Protein AF-A0A2T4K016-F1 (afdb_monomer_lite)

Secondary structure (DSSP, 8-state):
-HHHHHHHHHHHHHSSS--GGGHHHHHHHHHHHHHHHHHHHHTT--HHHHHHHHHHHHHHHHHHHHHHHHHHHT-

Organism: NCBI:txid1188249

Structure (mmCIF, N/CA/C/O backbone):
data_AF-A0A2T4K016-F1
#
_entry.id   AF-A0A2T4K016-F1
#
loop_
_atom_site.group_PDB
_atom_site.id
_atom_site.type_symbol
_atom_site.label_atom_id
_atom_site.label_alt_id
_atom_site.label_comp_id
_atom_site.label_asym_id
_atom_site.label_entity_id
_atom_site.label_seq_id
_atom_site.pdbx_PDB_ins_code
_atom_site.Cartn_x
_atom_site.Cartn_y
_atom_site.Cartn_z
_atom_site.occupancy
_atom_site.B_iso_or_equiv
_atom_site.auth_seq_id
_atom_site.auth_comp_id
_atom_site.auth_asym_id
_atom_site.auth_atom_id
_atom_site.pdbx_PDB_model_num
ATOM 1 N N . MET A 1 1 ? 15.001 7.968 12.135 1.00 53.66 1 MET A N 1
ATOM 2 C CA . MET A 1 1 ? 13.909 7.770 13.117 1.00 53.66 1 MET A CA 1
ATOM 3 C C . MET A 1 1 ? 13.002 8.996 13.239 1.00 53.66 1 MET A C 1
ATOM 5 O O . MET A 1 1 ? 11.825 8.771 13.459 1.00 53.66 1 MET A O 1
ATOM 9 N N . GLN A 1 2 ? 13.480 10.233 13.018 1.00 48.59 2 GLN A N 1
ATOM 10 C CA . GLN A 1 2 ? 12.640 11.450 12.985 1.00 48.59 2 GLN A CA 1
ATOM 11 C C . GLN A 1 2 ? 11.565 11.460 11.879 1.00 48.59 2 GLN A C 1
ATOM 13 O O . GLN A 1 2 ? 10.433 11.842 12.149 1.00 48.59 2 GLN A O 1
ATOM 18 N N . ASP A 1 3 ? 11.876 10.970 10.675 1.00 58.16 3 ASP A N 1
ATOM 19 C CA . ASP A 1 3 ? 10.949 11.069 9.531 1.00 58.16 3 ASP A CA 1
ATOM 20 C C . ASP A 1 3 ? 9.621 10.316 9.732 1.00 58.16 3 ASP A C 1
ATOM 22 O O . ASP A 1 3 ? 8.575 10.756 9.264 1.00 58.16 3 ASP A O 1
ATOM 26 N N . ASN A 1 4 ? 9.630 9.201 10.472 1.00 52.66 4 ASN A N 1
ATOM 27 C CA . ASN A 1 4 ? 8.407 8.434 10.743 1.00 52.66 4 ASN A CA 1
ATOM 28 C C . ASN A 1 4 ? 7.474 9.144 11.731 1.00 52.66 4 ASN A C 1
ATOM 30 O O . ASN A 1 4 ? 6.259 8.978 11.657 1.00 52.66 4 ASN A O 1
ATOM 34 N N . GLU A 1 5 ? 8.028 9.921 12.659 1.00 67.69 5 GLU A N 1
ATOM 35 C CA . GLU A 1 5 ? 7.256 10.628 13.682 1.00 67.69 5 GLU A CA 1
ATOM 36 C C . GLU A 1 5 ? 6.540 11.843 13.072 1.00 67.69 5 GLU A C 1
ATOM 38 O O . GLU A 1 5 ? 5.354 12.057 13.311 1.00 67.69 5 GLU A O 1
ATOM 43 N N . GLU A 1 6 ? 7.211 12.548 12.157 1.00 67.94 6 GLU A N 1
ATOM 44 C CA . GLU A 1 6 ? 6.637 13.665 11.400 1.00 67.94 6 GLU A CA 1
ATOM 45 C C . GLU A 1 6 ? 5.540 13.212 10.417 1.00 67.94 6 GLU A C 1
ATOM 47 O O . GLU A 1 6 ? 4.503 13.868 10.275 1.00 67.94 6 GLU A O 1
ATOM 52 N N . ILE A 1 7 ? 5.725 12.055 9.769 1.00 60.47 7 ILE A N 1
ATOM 53 C CA . ILE A 1 7 ? 4.706 11.449 8.899 1.00 60.47 7 ILE A CA 1
ATOM 54 C C . ILE A 1 7 ? 3.475 11.033 9.717 1.00 60.47 7 ILE A C 1
ATOM 56 O O . ILE A 1 7 ? 2.348 11.314 9.301 1.00 60.47 7 ILE A O 1
ATOM 60 N N . ARG A 1 8 ? 3.669 10.424 10.896 1.00 62.97 8 ARG A N 1
ATOM 61 C CA . ARG A 1 8 ? 2.575 10.067 11.817 1.00 62.97 8 ARG A CA 1
ATOM 62 C C . ARG A 1 8 ? 1.791 11.296 12.277 1.00 62.97 8 ARG A C 1
ATOM 64 O O . ARG A 1 8 ?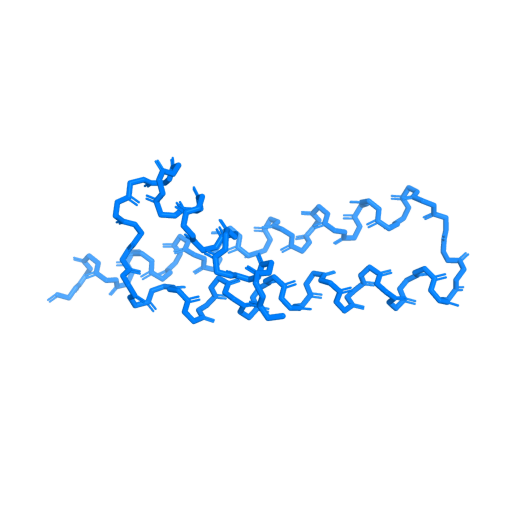 0.560 11.277 12.247 1.00 62.97 8 ARG A O 1
ATOM 71 N N . ASP A 1 9 ? 2.479 12.376 12.638 1.00 67.94 9 ASP A N 1
ATOM 72 C CA . ASP A 1 9 ? 1.844 13.619 13.081 1.00 67.94 9 ASP A CA 1
ATOM 73 C C . ASP A 1 9 ? 1.062 14.313 11.955 1.00 67.94 9 ASP A C 1
ATOM 75 O O . ASP A 1 9 ? -0.063 14.775 12.177 1.00 67.94 9 ASP A O 1
ATOM 79 N N . ARG A 1 10 ? 1.594 14.327 10.723 1.00 64.38 10 ARG A N 1
ATOM 80 C CA . ARG A 1 10 ? 0.869 14.844 9.548 1.00 64.38 10 ARG A CA 1
ATOM 81 C C . ARG A 1 10 ? -0.354 14.002 9.204 1.00 64.38 10 ARG A C 1
ATOM 83 O O . ARG A 1 10 ? -1.397 14.575 8.887 1.00 64.38 10 ARG A O 1
ATOM 90 N N . LEU A 1 11 ? -0.263 12.674 9.285 1.00 57.22 11 LEU A N 1
ATOM 91 C CA . LEU A 1 11 ? -1.405 11.783 9.051 1.00 57.22 11 LEU A CA 1
ATOM 92 C C . LEU A 1 11 ? -2.514 12.022 10.079 1.00 57.22 11 LEU A C 1
ATOM 94 O O . LEU A 1 11 ? -3.660 12.227 9.687 1.00 57.22 11 LEU A O 1
ATOM 98 N N . ARG A 1 12 ? -2.161 12.121 11.367 1.00 61.94 12 ARG A N 1
ATOM 99 C CA . ARG A 1 12 ? -3.095 12.454 12.456 1.00 61.94 12 ARG A CA 1
ATOM 100 C C . ARG A 1 12 ? -3.756 13.825 12.272 1.00 61.94 12 ARG A C 1
ATOM 102 O O . ARG A 1 12 ? -4.922 13.994 12.598 1.00 61.94 12 ARG A O 1
ATOM 109 N N . SER A 1 13 ? -3.027 14.811 11.747 1.00 61.69 13 SER A N 1
ATOM 110 C CA . SER A 1 13 ? -3.570 16.155 11.508 1.00 61.69 13 SER A CA 1
ATOM 111 C C . SER A 1 13 ? -4.473 16.244 10.273 1.00 61.69 13 SER A C 1
A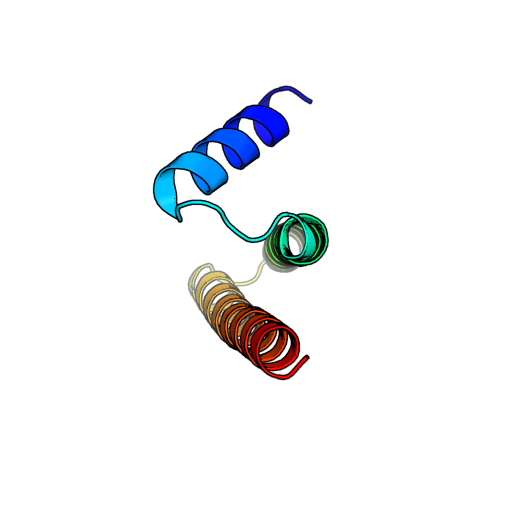TOM 113 O O . SER A 1 13 ? -5.336 17.117 10.232 1.00 61.69 13 SER A O 1
ATOM 115 N N . THR A 1 14 ? -4.250 15.411 9.252 1.00 55.22 14 THR A N 1
ATOM 116 C CA . THR A 1 14 ? -4.935 15.526 7.948 1.00 55.22 14 THR A CA 1
ATOM 117 C C . THR A 1 14 ? -6.204 14.675 7.879 1.00 55.22 14 THR A C 1
ATOM 119 O O . THR A 1 14 ? -7.145 15.043 7.185 1.00 55.22 14 THR A O 1
ATOM 122 N N . LEU A 1 15 ? -6.251 13.552 8.602 1.00 55.34 15 LEU A N 1
ATOM 123 C CA . LEU A 1 15 ? -7.354 12.584 8.543 1.00 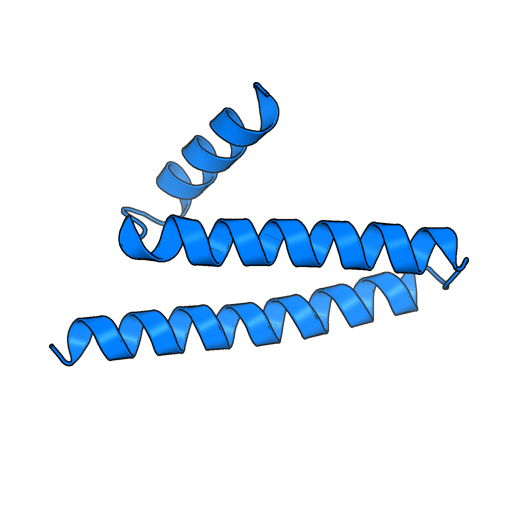55.34 15 LEU A CA 1
ATOM 124 C C . LEU A 1 15 ? -8.390 12.739 9.677 1.00 55.34 15 LEU A C 1
ATOM 126 O O . LEU A 1 15 ? -9.337 11.963 9.739 1.00 55.34 15 LEU A O 1
ATOM 130 N N . GLY A 1 16 ? -8.246 13.730 10.566 1.00 62.69 16 GLY A N 1
ATOM 131 C CA . GLY A 1 16 ? -8.936 13.705 11.863 1.00 62.69 16 GLY A CA 1
ATOM 132 C C . GLY A 1 16 ? -8.361 12.602 12.759 1.00 62.69 16 GLY A C 1
ATOM 133 O O . GLY A 1 16 ? -7.304 12.048 12.452 1.00 62.69 16 GLY A O 1
ATOM 134 N N . GLU A 1 17 ? -9.023 12.279 13.876 1.00 61.38 17 GLU A N 1
ATOM 135 C CA . GLU A 1 17 ? -8.641 11.123 14.698 1.00 61.38 17 GLU A CA 1
ATOM 136 C C . GLU A 1 17 ? -8.813 9.836 13.878 1.00 61.38 17 GLU A C 1
ATOM 138 O O . GLU A 1 17 ? -9.854 9.187 13.919 1.00 61.38 17 GLU A O 1
ATOM 143 N N . ILE A 1 18 ? -7.781 9.454 13.118 1.00 63.53 18 ILE A N 1
ATOM 144 C CA . ILE A 1 18 ? -7.636 8.082 12.642 1.00 63.53 18 ILE A CA 1
ATOM 145 C C . ILE A 1 18 ? -7.747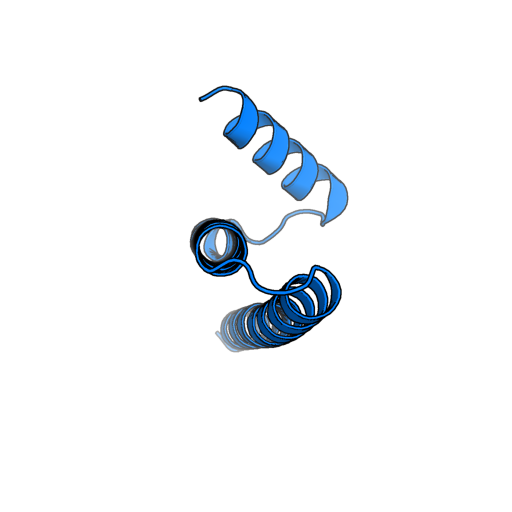 7.219 13.895 1.00 63.53 18 ILE A C 1
ATOM 147 O O . ILE A 1 18 ? -6.954 7.432 14.823 1.00 63.53 18 ILE A O 1
ATOM 151 N N . PRO A 1 19 ? -8.683 6.258 13.946 1.00 76.44 19 PRO A N 1
ATOM 152 C CA . PRO A 1 19 ? -8.764 5.352 15.072 1.00 76.44 19 PRO A CA 1
ATOM 153 C C . PRO A 1 19 ? -7.377 4.770 15.332 1.00 76.44 19 PRO A C 1
ATOM 155 O O . PRO A 1 19 ? -6.781 4.170 14.440 1.00 76.44 19 PRO A O 1
ATOM 158 N N . THR A 1 20 ? -6.838 4.948 16.541 1.00 80.94 20 THR A N 1
ATOM 159 C CA . THR A 1 20 ? -5.470 4.516 16.887 1.00 80.94 20 THR A CA 1
ATOM 160 C C . THR A 1 20 ? -5.247 3.030 16.574 1.00 80.94 20 THR A C 1
ATOM 162 O O . THR A 1 20 ? -4.136 2.608 16.266 1.00 80.94 20 THR A O 1
ATOM 165 N N . ALA A 1 21 ? -6.326 2.239 16.584 1.00 81.69 21 ALA A N 1
ATOM 166 C CA . ALA A 1 21 ? -6.344 0.833 16.195 1.00 81.69 21 ALA A CA 1
ATOM 167 C C . ALA A 1 21 ? -5.987 0.569 14.716 1.00 81.69 21 ALA A C 1
ATOM 169 O O . ALA A 1 21 ? -5.550 -0.534 14.399 1.00 81.69 21 ALA A O 1
ATOM 170 N N . LEU A 1 22 ? -6.139 1.551 13.821 1.00 84.44 22 LEU A N 1
ATOM 171 C CA . LEU A 1 22 ? -5.778 1.451 12.403 1.00 84.44 22 LEU A CA 1
ATOM 172 C C . LEU A 1 22 ? -4.330 1.857 12.120 1.00 84.44 22 LEU A C 1
ATOM 174 O O . LEU A 1 22 ? -3.813 1.520 11.056 1.00 84.44 22 LEU A O 1
ATOM 178 N N . LEU A 1 23 ? -3.641 2.528 13.051 1.00 85.06 23 LEU A N 1
ATOM 179 C CA . LEU A 1 23 ? -2.245 2.934 12.848 1.00 85.06 23 LEU A CA 1
ATOM 180 C C . LEU A 1 23 ? -1.323 1.754 12.490 1.00 85.06 23 LEU A C 1
ATOM 182 O O . LEU A 1 23 ? -0.590 1.881 11.511 1.00 85.06 23 LEU A O 1
ATOM 186 N N . PRO A 1 24 ? -1.389 0.582 13.159 1.00 87.81 24 PRO A N 1
ATOM 187 C CA . PRO A 1 24 ? -0.562 -0.563 12.775 1.00 87.81 24 PRO A CA 1
ATOM 188 C C . PRO A 1 24 ? -0.844 -1.067 11.353 1.00 87.81 24 PRO A C 1
ATOM 190 O O . PRO A 1 24 ? 0.063 -1.531 10.662 1.00 87.81 24 PRO A O 1
ATOM 193 N N . LEU A 1 25 ? -2.101 -0.980 10.904 1.00 88.69 25 LEU A N 1
ATOM 194 C CA . LEU A 1 25 ? -2.501 -1.3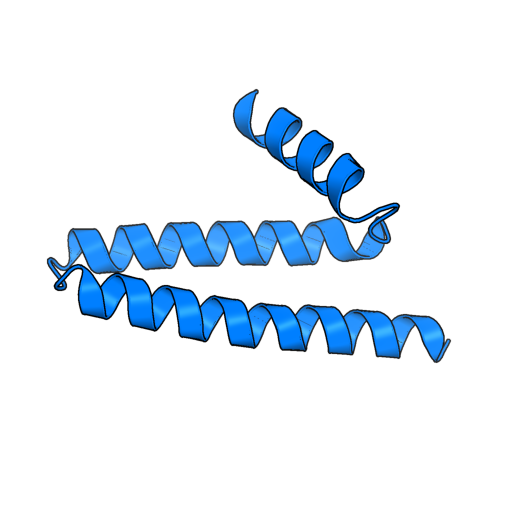78 9.556 1.00 88.69 25 LEU A CA 1
ATOM 195 C C . LEU A 1 25 ? -1.927 -0.410 8.513 1.00 88.69 25 LEU A C 1
ATOM 197 O O . LEU A 1 25 ? -1.323 -0.849 7.535 1.00 88.69 25 LEU A O 1
ATOM 201 N N . ILE A 1 26 ? -2.061 0.896 8.758 1.00 87.31 26 ILE A N 1
ATOM 202 C CA . ILE A 1 26 ? -1.541 1.960 7.889 1.00 87.31 26 ILE A CA 1
ATOM 203 C C . ILE A 1 26 ? -0.014 1.887 7.784 1.00 87.31 26 ILE A C 1
ATOM 205 O O . ILE A 1 26 ? 0.527 1.978 6.684 1.00 87.31 26 ILE A O 1
ATOM 209 N N . GLU A 1 27 ? 0.687 1.673 8.897 1.00 89.06 27 GLU A N 1
ATOM 210 C CA . GLU A 1 27 ? 2.148 1.531 8.907 1.00 89.06 27 GLU A CA 1
ATOM 211 C C . GLU A 1 27 ? 2.603 0.335 8.069 1.00 89.06 27 GLU A C 1
ATOM 213 O O . GLU A 1 27 ? 3.474 0.470 7.210 1.00 89.06 27 GLU A O 1
ATOM 218 N N . ARG A 1 28 ? 1.939 -0.817 8.224 1.00 92.25 28 ARG A N 1
ATOM 219 C CA . ARG A 1 28 ? 2.209 -2.000 7.396 1.00 92.25 28 ARG A CA 1
ATOM 220 C C . ARG A 1 28 ? 1.984 -1.721 5.906 1.00 92.25 28 ARG A C 1
ATOM 222 O O . ARG A 1 28 ? 2.762 -2.174 5.071 1.00 92.25 28 ARG A O 1
ATOM 229 N N . HIS A 1 29 ? 0.927 -0.991 5.559 1.00 93.38 29 HIS A N 1
ATOM 230 C CA . HIS A 1 29 ? 0.643 -0.600 4.177 1.00 93.38 29 HIS A CA 1
ATOM 231 C C . HIS A 1 29 ? 1.727 0.317 3.593 1.00 93.38 29 HIS A C 1
ATOM 233 O O . HIS A 1 29 ? 2.141 0.131 2.449 1.00 93.38 29 HIS A O 1
ATOM 239 N N . GLN A 1 30 ? 2.242 1.261 4.383 1.00 90.31 30 GLN A N 1
ATOM 240 C CA . GLN A 1 30 ? 3.350 2.128 3.973 1.00 90.31 30 GLN A CA 1
ATOM 241 C C . GLN A 1 30 ? 4.647 1.346 3.751 1.00 90.31 30 GLN A C 1
ATOM 243 O O . GLN A 1 30 ? 5.314 1.550 2.734 1.00 90.31 30 GLN A O 1
ATOM 248 N N . ASP A 1 31 ? 4.977 0.418 4.650 1.00 93.38 31 ASP A N 1
ATOM 249 C CA . ASP A 1 31 ? 6.152 -0.445 4.502 1.00 93.38 31 ASP A CA 1
ATOM 250 C C . ASP A 1 31 ? 6.057 -1.317 3.241 1.00 93.38 31 ASP A C 1
ATOM 252 O O . ASP A 1 31 ? 7.027 -1.431 2.487 1.00 93.38 31 ASP A O 1
ATOM 256 N N . ASN A 1 32 ? 4.874 -1.871 2.957 1.00 93.50 32 ASN A N 1
ATOM 257 C CA . ASN A 1 32 ? 4.627 -2.657 1.747 1.00 93.50 32 ASN A CA 1
ATOM 258 C C . ASN A 1 32 ? 4.788 -1.822 0.470 1.00 93.50 32 ASN A C 1
ATOM 260 O O . ASN A 1 32 ? 5.429 -2.274 -0.480 1.00 93.50 32 ASN A O 1
ATOM 264 N N . LEU A 1 33 ? 4.246 -0.599 0.448 1.00 94.38 33 LEU A N 1
ATOM 265 C CA . LEU A 1 33 ? 4.408 0.326 -0.676 1.00 94.38 33 LEU A CA 1
ATOM 266 C C . LEU A 1 33 ? 5.881 0.671 -0.905 1.00 94.38 33 LEU A C 1
ATOM 268 O O . LEU A 1 33 ? 6.353 0.632 -2.043 1.00 94.38 33 LEU A O 1
ATOM 272 N N . ARG A 1 34 ? 6.626 0.957 0.170 1.00 94.38 34 ARG A N 1
ATOM 273 C CA . ARG A 1 34 ? 8.063 1.238 0.081 1.00 94.38 34 ARG A CA 1
ATOM 274 C C . ARG A 1 34 ? 8.818 0.046 -0.503 1.00 94.38 34 ARG A C 1
ATOM 276 O O . ARG A 1 34 ? 9.582 0.217 -1.452 1.00 94.38 34 ARG A O 1
ATOM 283 N N . LEU A 1 35 ? 8.565 -1.157 0.014 1.00 96.19 35 LEU A N 1
ATOM 284 C CA . LEU A 1 35 ? 9.207 -2.384 -0.456 1.00 96.19 35 LEU A CA 1
ATOM 285 C C . LEU A 1 35 ? 8.887 -2.678 -1.928 1.00 96.19 35 LEU A C 1
ATOM 287 O O . LEU A 1 35 ? 9.783 -3.065 -2.680 1.00 96.19 35 LEU A O 1
ATOM 291 N N . LEU A 1 36 ? 7.637 -2.475 -2.355 1.00 95.75 36 LEU A N 1
ATOM 292 C CA . LEU A 1 36 ? 7.227 -2.657 -3.747 1.00 95.75 36 LEU A CA 1
ATOM 293 C C . LEU A 1 36 ? 8.005 -1.716 -4.671 1.00 95.75 36 LEU A C 1
ATOM 295 O O . LEU A 1 36 ? 8.610 -2.170 -5.642 1.00 95.75 36 LEU A O 1
ATOM 299 N N . VAL A 1 37 ? 8.036 -0.421 -4.349 1.00 95.62 37 VAL A N 1
ATOM 300 C CA . VAL A 1 37 ? 8.749 0.586 -5.146 1.00 95.62 37 VAL A CA 1
ATOM 301 C C . VAL A 1 37 ? 10.242 0.272 -5.222 1.00 95.62 37 VAL A C 1
ATOM 303 O O . VAL A 1 37 ? 10.816 0.279 -6.311 1.00 95.62 37 VAL A O 1
ATOM 306 N N . GLU A 1 38 ? 10.879 -0.045 -4.092 1.00 97.06 38 GLU A N 1
ATOM 307 C CA . GLU A 1 38 ? 12.294 -0.430 -4.051 1.00 97.06 38 GLU A CA 1
ATOM 308 C C . GLU A 1 38 ? 12.576 -1.668 -4.912 1.00 97.06 38 GLU A C 1
ATOM 310 O O . GLU A 1 38 ? 13.558 -1.696 -5.660 1.00 97.06 38 GLU A O 1
ATOM 315 N N . THR A 1 39 ? 11.703 -2.674 -4.843 1.00 97.88 39 THR A N 1
ATOM 316 C CA . THR A 1 39 ? 11.845 -3.929 -5.592 1.00 97.88 39 THR A CA 1
ATOM 317 C C . THR A 1 39 ? 11.707 -3.701 -7.091 1.00 97.88 39 THR A C 1
ATOM 319 O O . 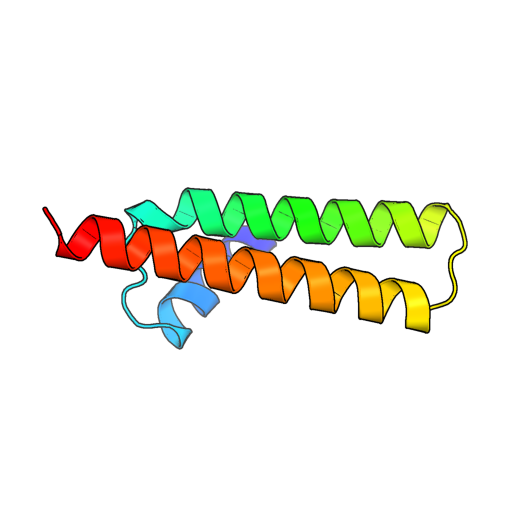THR A 1 39 ? 12.560 -4.149 -7.860 1.00 97.88 39 THR A O 1
ATOM 322 N N . LEU A 1 40 ? 10.678 -2.965 -7.517 1.00 97.00 40 LEU A N 1
ATOM 323 C CA . LEU A 1 40 ? 10.434 -2.708 -8.934 1.00 97.00 40 LEU A CA 1
ATOM 324 C C . LEU A 1 40 ? 11.525 -1.825 -9.551 1.00 97.00 40 LEU A C 1
ATOM 326 O O . LEU A 1 40 ? 11.990 -2.108 -10.656 1.00 97.00 40 LEU A O 1
ATOM 330 N N . ASN A 1 41 ? 11.989 -0.808 -8.818 1.00 96.25 41 ASN A N 1
ATOM 331 C CA . ASN A 1 41 ? 13.110 0.025 -9.251 1.00 96.25 41 ASN A CA 1
ATOM 332 C C . ASN A 1 41 ? 14.403 -0.792 -9.373 1.00 96.25 41 ASN A C 1
ATOM 334 O O . ASN A 1 41 ? 15.126 -0.652 -10.358 1.00 96.25 41 ASN A O 1
ATOM 338 N N . ARG A 1 42 ? 14.692 -1.681 -8.411 1.00 97.56 42 ARG A N 1
ATOM 339 C CA . ARG A 1 42 ? 15.878 -2.555 -8.460 1.00 97.56 42 ARG A CA 1
ATOM 340 C C . ARG A 1 42 ? 15.826 -3.541 -9.627 1.00 97.56 42 ARG A C 1
ATOM 342 O O . ARG A 1 42 ? 16.866 -3.842 -10.205 1.00 97.56 42 ARG A O 1
ATOM 349 N N . ALA A 1 43 ? 14.638 -4.025 -9.977 1.00 97.50 43 ALA A N 1
ATOM 350 C CA . ALA A 1 43 ? 14.420 -4.882 -11.139 1.00 97.50 43 ALA A CA 1
ATOM 351 C C . ALA A 1 43 ? 14.475 -4.120 -12.481 1.00 97.50 43 ALA A C 1
ATOM 353 O O . ALA A 1 43 ? 14.438 -4.747 -13.537 1.00 97.50 43 ALA A O 1
ATOM 354 N N . GLY A 1 44 ? 14.592 -2.787 -12.459 1.00 97.38 44 GLY A N 1
ATOM 355 C CA . GLY A 1 44 ? 14.698 -1.966 -13.664 1.00 97.38 44 GLY A CA 1
ATOM 356 C C . GLY A 1 44 ? 13.378 -1.804 -14.417 1.00 97.38 44 GLY A C 1
ATOM 357 O O . GLY A 1 44 ? 13.394 -1.578 -15.628 1.00 97.38 44 GLY A O 1
ATOM 358 N N . HIS A 1 45 ? 12.234 -1.932 -13.734 1.00 97.44 45 HIS A N 1
ATOM 359 C CA . HIS A 1 45 ? 10.941 -1.712 -14.375 1.00 97.44 45 HIS A CA 1
ATOM 360 C C . HIS A 1 45 ? 10.768 -0.250 -14.825 1.00 97.44 45 HIS A C 1
ATOM 362 O O . HIS A 1 45 ? 11.259 0.669 -14.163 1.00 97.44 45 HIS A O 1
ATOM 368 N N . PRO A 1 46 ? 10.035 -0.007 -15.928 1.00 97.31 46 PRO A N 1
ATOM 369 C CA . PRO A 1 46 ? 9.726 1.345 -16.373 1.00 97.31 46 PRO A CA 1
ATOM 370 C C . PRO A 1 46 ? 8.951 2.138 -15.308 1.00 97.31 46 PRO A C 1
ATOM 372 O O . PRO A 1 46 ? 8.094 1.560 -14.634 1.00 97.31 46 PRO A O 1
ATOM 375 N N . PRO A 1 47 ? 9.150 3.467 -15.207 1.00 94.56 47 PRO A N 1
ATOM 376 C CA . PRO A 1 47 ? 8.448 4.302 -14.231 1.00 94.56 47 PRO A CA 1
ATOM 377 C C . PRO A 1 47 ? 6.922 4.176 -14.278 1.00 94.56 47 PRO A C 1
ATOM 379 O O . PRO A 1 47 ? 6.273 4.246 -13.239 1.00 94.56 47 PRO A O 1
ATOM 382 N N . ASP A 1 48 ? 6.344 3.975 -15.463 1.00 96.69 48 ASP A N 1
ATOM 383 C CA . ASP A 1 48 ? 4.893 3.845 -15.619 1.00 96.69 48 ASP A CA 1
ATOM 384 C C . ASP A 1 48 ? 4.364 2.550 -14.985 1.00 96.69 48 ASP A C 1
ATOM 386 O O . ASP A 1 48 ? 3.356 2.594 -14.285 1.00 96.69 48 ASP A O 1
ATOM 390 N N . VAL A 1 49 ? 5.105 1.442 -15.110 1.00 94.88 49 VAL A N 1
ATOM 391 C CA . VAL A 1 49 ? 4.781 0.157 -14.462 1.00 94.88 49 VAL A CA 1
ATOM 392 C C . VAL A 1 49 ? 4.876 0.275 -12.941 1.00 94.88 49 VAL A C 1
ATOM 394 O O . VAL A 1 49 ? 4.025 -0.245 -12.220 1.00 94.88 49 VAL A O 1
ATOM 397 N N . VAL A 1 50 ? 5.885 0.995 -12.434 1.00 95.56 50 VAL A N 1
ATOM 398 C CA . VAL A 1 50 ? 6.014 1.263 -10.993 1.00 95.56 50 VAL A CA 1
ATOM 399 C C . VAL A 1 50 ? 4.817 2.070 -10.489 1.00 95.56 50 VAL A C 1
ATOM 401 O O . VAL A 1 50 ? 4.231 1.718 -9.469 1.00 95.56 50 VAL A O 1
ATOM 404 N N . ARG A 1 51 ? 4.419 3.131 -11.206 1.00 95.56 51 ARG A N 1
ATOM 405 C CA . ARG A 1 51 ? 3.267 3.966 -10.824 1.00 95.56 51 ARG A CA 1
ATOM 406 C C . ARG A 1 51 ? 1.949 3.197 -10.856 1.00 95.56 51 ARG A C 1
ATOM 408 O O . ARG A 1 51 ? 1.136 3.398 -9.959 1.00 95.56 51 ARG A O 1
ATOM 415 N N . GLU A 1 52 ? 1.736 2.358 -11.865 1.00 97.06 52 GLU A N 1
ATOM 416 C CA . GLU A 1 52 ? 0.549 1.504 -11.969 1.00 97.06 52 GLU A CA 1
ATOM 417 C C . GLU A 1 52 ? 0.484 0.525 -10.792 1.00 97.06 52 GLU A C 1
ATOM 419 O O . GLU A 1 52 ? -0.486 0.534 -10.043 1.00 97.06 52 GLU A O 1
ATOM 424 N N . SER A 1 53 ? 1.582 -0.185 -10.520 1.00 95.50 53 SER A N 1
ATOM 425 C CA . SER A 1 53 ? 1.661 -1.142 -9.407 1.00 95.50 53 SER A CA 1
ATOM 426 C C . SER A 1 53 ? 1.420 -0.481 -8.042 1.00 95.50 53 SER A C 1
ATOM 428 O O . SER A 1 53 ? 0.757 -1.045 -7.174 1.00 95.50 53 SER A O 1
ATOM 430 N N . VAL A 1 54 ? 1.949 0.731 -7.839 1.00 94.81 54 VAL A N 1
ATOM 431 C CA . VAL A 1 54 ? 1.703 1.525 -6.625 1.00 94.81 54 VAL A CA 1
ATOM 432 C C . VAL A 1 54 ? 0.236 1.927 -6.517 1.00 94.81 54 VAL A C 1
ATOM 434 O O . VAL A 1 54 ? -0.336 1.824 -5.434 1.00 94.81 54 VAL A O 1
ATOM 437 N N . ARG A 1 55 ? -0.383 2.372 -7.617 1.00 95.06 55 ARG A N 1
ATOM 438 C CA . ARG A 1 55 ? -1.796 2.766 -7.635 1.00 95.06 55 ARG A CA 1
ATOM 439 C C . ARG A 1 55 ? -2.703 1.588 -7.288 1.00 95.06 55 ARG A C 1
ATOM 441 O O . ARG A 1 55 ? -3.593 1.752 -6.458 1.00 95.06 55 ARG A O 1
ATOM 448 N N . ASP A 1 56 ? -2.444 0.423 -7.869 1.00 95.75 56 ASP A N 1
ATOM 449 C CA . ASP A 1 56 ? -3.221 -0.789 -7.611 1.00 95.75 56 ASP A CA 1
ATOM 450 C C . ASP A 1 56 ? -3.101 -1.225 -6.149 1.00 95.75 56 ASP A C 1
ATOM 452 O O . ASP A 1 56 ? -4.102 -1.527 -5.494 1.00 95.75 56 ASP A O 1
ATOM 456 N N . LEU A 1 57 ? -1.884 -1.188 -5.596 1.00 94.50 57 LEU A N 1
ATOM 457 C CA . LEU A 1 57 ? -1.660 -1.531 -4.195 1.00 94.50 57 LEU A CA 1
ATOM 458 C C . LEU A 1 57 ? -2.323 -0.524 -3.243 1.00 94.50 57 LEU A C 1
ATOM 460 O O . LEU A 1 57 ? -2.914 -0.927 -2.243 1.00 94.50 57 LEU A O 1
ATOM 464 N N . MET A 1 58 ? -2.277 0.774 -3.558 1.00 92.44 58 MET A N 1
ATOM 465 C CA . MET A 1 58 ? -2.980 1.799 -2.781 1.00 92.44 58 MET A CA 1
ATOM 466 C C . MET A 1 58 ? -4.498 1.585 -2.785 1.00 92.44 58 MET A C 1
ATOM 468 O O . MET A 1 58 ? -5.109 1.682 -1.726 1.00 92.44 58 MET A O 1
ATOM 472 N N . ALA A 1 59 ? -5.095 1.244 -3.931 1.00 91.56 59 ALA A N 1
ATOM 473 C CA . ALA A 1 59 ? -6.526 0.951 -4.024 1.00 91.56 59 ALA A CA 1
ATOM 474 C C . ALA A 1 59 ? -6.919 -0.290 -3.201 1.00 91.56 59 ALA A C 1
ATOM 476 O O . ALA A 1 59 ? -7.966 -0.312 -2.556 1.00 91.56 59 ALA A O 1
ATOM 477 N N . ALA A 1 60 ? -6.067 -1.319 -3.167 1.00 93.62 60 ALA A N 1
ATOM 478 C CA . ALA A 1 60 ? -6.278 -2.470 -2.290 1.00 93.62 60 ALA A CA 1
ATOM 479 C C . ALA A 1 60 ? -6.219 -2.074 -0.803 1.00 93.62 60 ALA A C 1
ATOM 481 O O . ALA A 1 60 ? -7.077 -2.476 -0.023 1.00 93.62 60 ALA A O 1
ATOM 482 N N . HIS A 1 61 ? -5.246 -1.246 -0.415 1.00 92.06 61 HIS A N 1
ATOM 483 C CA . HIS A 1 61 ? -5.101 -0.766 0.964 1.00 92.06 61 HIS A CA 1
ATOM 484 C C . HIS A 1 61 ? -6.252 0.142 1.407 1.00 92.06 61 HIS A C 1
ATOM 486 O O . HIS A 1 61 ? -6.660 0.088 2.563 1.00 92.06 61 HIS A O 1
ATOM 492 N N . GLU A 1 62 ? -6.811 0.944 0.502 1.00 88.75 62 GLU A N 1
ATOM 493 C CA . GLU A 1 62 ? -8.021 1.722 0.773 1.00 88.75 62 GLU A CA 1
ATOM 494 C C . GLU A 1 62 ? -9.202 0.808 1.131 1.00 88.75 62 GLU A C 1
ATOM 496 O O . GLU A 1 62 ? -9.848 1.019 2.157 1.00 88.75 62 GLU A O 1
ATOM 501 N N . ASN A 1 63 ? -9.426 -0.260 0.358 1.00 90.00 63 ASN A N 1
ATOM 502 C CA . ASN A 1 63 ? -10.469 -1.244 0.661 1.00 90.00 63 ASN A CA 1
ATOM 503 C C . ASN A 1 63 ? -10.237 -1.953 2.006 1.00 90.00 63 ASN A C 1
ATOM 505 O O . ASN A 1 63 ? -11.190 -2.152 2.758 1.00 90.00 63 ASN A O 1
ATOM 509 N N . ASP A 1 64 ? -8.987 -2.300 2.336 1.00 89.88 64 ASP A N 1
ATOM 510 C CA . ASP A 1 64 ? -8.636 -2.911 3.626 1.00 89.88 64 ASP A CA 1
ATOM 511 C C . ASP A 1 64 ? -8.961 -1.977 4.806 1.00 89.88 64 ASP A C 1
ATOM 513 O O . ASP A 1 64 ? -9.487 -2.422 5.829 1.00 89.88 64 ASP A O 1
ATOM 517 N N . ILE A 1 65 ? -8.668 -0.678 4.667 1.00 86.44 65 ILE A N 1
ATOM 518 C CA . ILE A 1 65 ? -8.957 0.336 5.690 1.00 86.44 65 ILE A CA 1
ATOM 519 C C . ILE A 1 65 ? -10.467 0.525 5.854 1.00 86.44 65 ILE A C 1
ATOM 521 O O . ILE A 1 65 ? -10.947 0.554 6.987 1.00 86.44 65 ILE A O 1
ATOM 525 N N . LEU A 1 66 ? -11.219 0.615 4.754 1.00 86.31 66 LEU A N 1
ATOM 526 C CA . LEU A 1 66 ? -12.680 0.735 4.792 1.00 86.31 66 LEU A CA 1
ATOM 527 C C . LEU A 1 66 ? -13.328 -0.490 5.452 1.00 86.31 66 LEU A C 1
ATOM 529 O O . LEU A 1 66 ? -14.139 -0.340 6.360 1.00 86.31 66 LEU A O 1
ATOM 533 N N . ALA A 1 67 ? -12.899 -1.701 5.091 1.00 88.06 67 ALA A N 1
ATOM 534 C CA . ALA A 1 67 ? -13.396 -2.926 5.714 1.00 88.06 67 ALA A CA 1
ATOM 535 C C . ALA A 1 67 ? -13.065 -2.998 7.217 1.00 88.06 67 ALA A C 1
ATOM 537 O O . ALA A 1 67 ? -13.862 -3.495 8.017 1.00 88.06 67 ALA A O 1
ATOM 538 N N . ALA A 1 68 ? -11.890 -2.501 7.616 1.00 86.44 68 ALA A N 1
ATOM 539 C CA . ALA A 1 68 ? -11.517 -2.414 9.021 1.00 86.44 68 ALA A CA 1
ATOM 540 C C . ALA A 1 68 ? -12.397 -1.411 9.784 1.00 86.44 68 ALA A C 1
ATOM 542 O O . ALA A 1 68 ? -12.794 -1.710 10.908 1.00 86.44 68 ALA A O 1
ATOM 543 N N . LEU A 1 69 ? -12.735 -0.269 9.176 1.00 83.19 69 LEU A N 1
ATOM 544 C CA . LEU A 1 69 ? -13.654 0.722 9.744 1.00 83.19 69 LEU A CA 1
ATOM 545 C C . LEU A 1 69 ? -15.067 0.146 9.929 1.00 83.19 69 LEU A C 1
ATOM 547 O O . LEU A 1 69 ? -15.592 0.192 11.042 1.00 83.19 69 LEU A O 1
ATOM 551 N N . ASP A 1 70 ? -15.637 -0.491 8.904 1.00 83.00 70 ASP A N 1
ATOM 552 C CA . ASP A 1 70 ? -16.975 -1.107 8.970 1.00 83.00 70 ASP A CA 1
ATOM 553 C C . ASP A 1 70 ? -17.073 -2.169 10.083 1.00 83.00 70 ASP A C 1
ATOM 555 O O . ASP A 1 70 ? -18.070 -2.281 10.809 1.00 83.00 70 ASP A O 1
ATOM 559 N N . GLY A 1 71 ? -16.005 -2.956 10.259 1.00 81.00 71 GLY A N 1
ATOM 560 C CA . GLY A 1 71 ? -15.909 -3.963 11.315 1.00 81.00 71 GLY A CA 1
ATOM 561 C C . GLY A 1 71 ? -15.805 -3.383 12.732 1.00 81.00 71 GLY A C 1
ATOM 562 O O . GLY A 1 71 ? -16.072 -4.102 13.699 1.00 81.00 71 GLY A O 1
ATOM 563 N N . MET A 1 72 ? -15.417 -2.112 12.866 1.00 80.31 72 MET A N 1
ATOM 564 C CA . MET A 1 72 ? -15.369 -1.391 14.141 1.00 80.31 72 MET A CA 1
ATOM 565 C C . MET A 1 72 ? -16.717 -0.753 14.487 1.00 80.31 72 MET A C 1
ATOM 567 O O . MET A 1 72 ? -17.075 -0.754 15.658 1.00 80.31 72 MET A O 1
ATOM 571 N N . GLU A 1 73 ? -17.480 -0.270 13.500 1.00 70.56 73 GLU A N 1
ATOM 572 C CA . GLU A 1 73 ? -18.837 0.268 13.714 1.00 70.56 73 GLU A CA 1
ATOM 573 C C . GLU A 1 73 ? -19.876 -0.824 14.020 1.00 70.56 73 GLU A C 1
ATOM 575 O O . GLU A 1 73 ? -20.901 -0.565 14.648 1.00 70.56 73 GLU A O 1
ATOM 580 N N . SER A 1 74 ? -19.605 -2.064 13.603 1.00 63.69 74 SER A N 1
ATOM 581 C CA . SER A 1 74 ? -20.498 -3.214 13.801 1.00 63.69 74 SER A CA 1
ATOM 582 C C . SER A 1 74 ? -20.361 -3.907 15.174 1.00 63.69 74 SER A C 1
ATOM 584 O O . SER A 1 74 ? -20.968 -4.963 15.377 1.00 63.69 74 SER A O 1
ATOM 586 N N . LYS A 1 75 ? -19.553 -3.371 16.101 1.00 52.97 75 LYS A N 1
ATOM 587 C CA . LYS A 1 75 ? -19.294 -3.924 17.447 1.00 52.97 75 LYS A CA 1
ATOM 588 C C . LYS A 1 75 ? -19.707 -2.964 18.553 1.00 52.97 75 LYS A C 1
ATOM 590 O O . LYS A 1 75 ? -20.191 -3.483 19.584 1.00 52.97 75 LYS A O 1
#

Foldseek 3Di:
DVVVVVVVVVCCVPVPNPPPVCVVLVVVLVVVLVVLLVVCVVVVHDPVVNVVVSVVSVVVSVVVSVVVVVVVVVD

pLDDT: mean 82.8, std 14.97, range [48.59, 97.88]

Sequence (75 aa):
MQDNEEIRDRLRSTLGEIPTALLPLIERHQDNLRLLVETLNRAGHPPDVVRESVRDLMAAHENDILAALDGMESK

Radius of gyration: 14.47 Å; chains: 1; bounding box: 36×21×34 Å